Protein AF-A0A832YKY9-F1 (afdb_monomer_lite)

Secondary structure (DSSP, 8-state):
-PPPEEEEEEESS-HHHHHHHHHHHHHHTT--EEEEEEEEEEEEEETTEEEEEEEEEEEEEE-SSTTTT-EEEEEEEE-TTS-EEEEEEEEE-TT-SSHHHHHHHHHHHTSTT--

Structure (mmCIF, N/CA/C/O backbone):
data_AF-A0A832YKY9-F1
#
_entry.id   AF-A0A832YKY9-F1
#
loop_
_atom_site.group_PDB
_atom_site.id
_atom_site.type_symbol
_atom_site.label_atom_id
_atom_site.label_alt_id
_atom_site.label_comp_id
_atom_site.label_asym_id
_atom_site.label_entity_id
_atom_site.label_seq_id
_atom_site.pdbx_PDB_ins_code
_atom_site.Cartn_x
_atom_site.Cartn_y
_atom_site.Cartn_z
_atom_site.occupancy
_atom_site.B_iso_or_equiv
_atom_site.auth_seq_id
_atom_site.auth_comp_id
_atom_site.auth_asym_id
_atom_site.auth_atom_id
_atom_site.pdbx_PDB_model_num
ATOM 1 N N . MET A 1 1 ? -19.328 18.218 -3.372 1.00 47.78 1 MET A N 1
ATOM 2 C CA . MET A 1 1 ? -18.483 17.021 -3.170 1.00 47.78 1 MET A CA 1
ATOM 3 C C . MET A 1 1 ? -17.035 17.472 -3.183 1.00 47.78 1 MET A C 1
ATOM 5 O O . MET A 1 1 ? -16.595 17.987 -4.201 1.00 47.78 1 MET A O 1
ATOM 9 N N . ALA A 1 2 ? -16.337 17.397 -2.050 1.00 55.22 2 ALA A N 1
ATOM 10 C CA . ALA A 1 2 ? -14.928 17.778 -1.982 1.00 55.22 2 ALA A CA 1
ATOM 11 C C . ALA A 1 2 ? -14.070 16.687 -2.646 1.00 55.22 2 ALA A C 1
ATOM 13 O O . ALA A 1 2 ? -14.301 15.501 -2.411 1.00 55.22 2 ALA A O 1
ATOM 14 N N . VAL A 1 3 ? -13.114 17.081 -3.488 1.00 61.31 3 VAL A N 1
ATOM 15 C CA . VAL A 1 3 ? -12.243 16.157 -4.235 1.00 61.31 3 VAL A CA 1
ATOM 16 C C . VAL A 1 3 ? -11.347 15.409 -3.242 1.00 61.31 3 VAL A C 1
ATOM 18 O O . VAL A 1 3 ? -10.665 16.086 -2.473 1.00 61.31 3 VAL A O 1
ATOM 21 N N . PRO A 1 4 ? -11.354 14.064 -3.191 1.00 70.69 4 PRO A N 1
ATOM 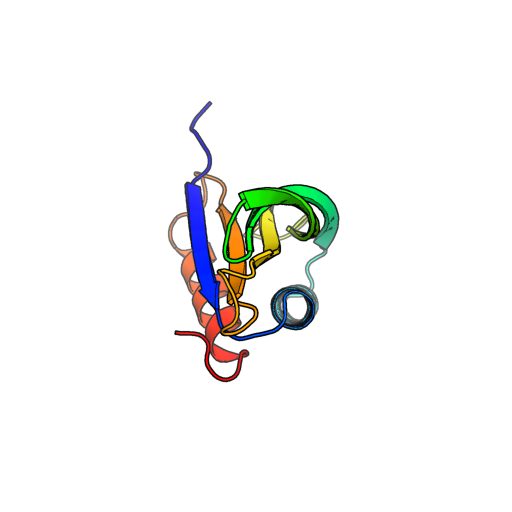22 C CA . PRO A 1 4 ? -10.513 13.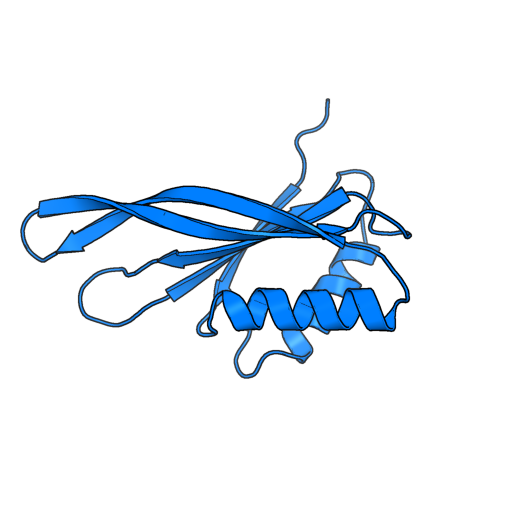310 -2.261 1.00 70.69 4 PRO A CA 1
ATOM 23 C C . PRO A 1 4 ? -9.034 13.635 -2.485 1.00 70.69 4 PRO A C 1
ATOM 25 O O . PRO A 1 4 ? -8.603 13.864 -3.620 1.00 70.69 4 PRO A O 1
ATOM 28 N N . ARG A 1 5 ? -8.248 13.669 -1.405 1.00 81.44 5 ARG A N 1
ATOM 29 C CA . ARG A 1 5 ? -6.820 13.980 -1.510 1.00 81.44 5 ARG A CA 1
ATOM 30 C C . ARG A 1 5 ? -6.111 12.788 -2.131 1.00 81.44 5 ARG A C 1
ATOM 32 O O . ARG A 1 5 ? -6.268 11.657 -1.677 1.00 81.44 5 ARG A O 1
ATOM 39 N N . HIS A 1 6 ? -5.322 13.066 -3.158 1.00 83.06 6 HIS A N 1
ATOM 40 C CA . HIS A 1 6 ? -4.532 12.064 -3.849 1.00 83.06 6 HIS A CA 1
ATOM 41 C C . HIS A 1 6 ? -3.053 12.297 -3.540 1.00 83.06 6 HIS A C 1
ATOM 43 O O . HIS A 1 6 ? -2.509 13.352 -3.866 1.00 83.06 6 HIS A O 1
ATOM 49 N N . LEU A 1 7 ? -2.411 11.317 -2.904 1.00 86.00 7 LEU A N 1
ATOM 50 C CA . LEU A 1 7 ? -0.966 11.308 -2.694 1.00 86.00 7 LEU A CA 1
ATOM 51 C C . LEU A 1 7 ? -0.325 10.252 -3.598 1.00 86.00 7 LEU A C 1
ATOM 53 O O . LEU A 1 7 ? -0.630 9.069 -3.485 1.00 86.00 7 LEU A O 1
ATOM 57 N N . LYS A 1 8 ? 0.589 10.683 -4.466 1.00 87.12 8 LYS A N 1
ATOM 58 C CA . LYS A 1 8 ? 1.380 9.805 -5.329 1.00 87.12 8 LYS A CA 1
ATOM 59 C C . LYS A 1 8 ? 2.803 9.709 -4.786 1.00 87.12 8 LYS A C 1
ATOM 61 O O . LYS A 1 8 ? 3.449 10.734 -4.580 1.00 87.12 8 LYS A O 1
ATOM 66 N N . VAL A 1 9 ? 3.281 8.487 -4.582 1.00 85.94 9 VAL A N 1
ATOM 67 C CA . VAL A 1 9 ? 4.620 8.188 -4.067 1.00 85.94 9 VAL A CA 1
ATOM 68 C C . VAL A 1 9 ? 5.331 7.249 -5.029 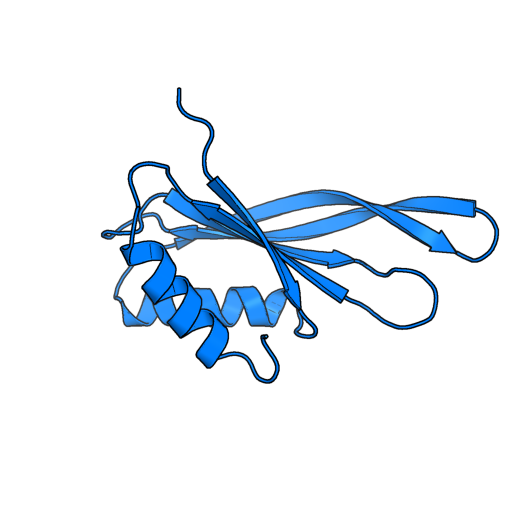1.00 85.94 9 VAL A C 1
ATOM 70 O O . VAL A 1 9 ? 4.771 6.253 -5.485 1.00 85.94 9 VAL A O 1
ATOM 73 N N . GLU A 1 10 ? 6.580 7.568 -5.334 1.00 84.38 10 GLU A N 1
ATOM 74 C CA . GLU A 1 10 ? 7.441 6.760 -6.188 1.00 84.38 10 GLU A CA 1
ATOM 75 C C . GLU A 1 10 ? 8.398 5.955 -5.310 1.00 84.38 10 GLU A C 1
ATOM 77 O O . GLU A 1 10 ? 9.052 6.492 -4.418 1.00 84.38 10 GLU A O 1
ATOM 82 N N . THR A 1 11 ? 8.435 4.642 -5.521 1.00 81.44 11 THR A N 1
ATOM 83 C CA . THR A 1 11 ? 9.150 3.700 -4.657 1.00 81.44 11 THR A CA 1
ATOM 84 C C . THR A 1 11 ? 9.892 2.650 -5.479 1.00 81.44 11 THR A C 1
ATOM 86 O O . THR A 1 11 ? 9.518 2.331 -6.609 1.00 81.44 11 THR A O 1
ATOM 89 N N . CYS A 1 12 ? 10.937 2.072 -4.887 1.00 79.38 12 CYS A N 1
ATOM 90 C CA . CYS A 1 12 ? 11.750 1.019 -5.507 1.00 79.38 12 CYS A CA 1
ATOM 91 C C . CYS A 1 12 ? 11.339 -0.404 -5.080 1.00 79.38 12 CYS A C 1
ATOM 93 O O . CYS A 1 12 ? 12.055 -1.364 -5.360 1.00 79.38 12 CYS A O 1
ATOM 95 N N . ILE A 1 13 ? 10.218 -0.554 -4.371 1.00 82.75 13 ILE A N 1
ATOM 96 C CA . ILE A 1 13 ? 9.680 -1.849 -3.923 1.00 82.75 13 ILE A CA 1
ATOM 97 C C . ILE A 1 13 ? 8.717 -2.425 -4.960 1.00 82.75 13 ILE A C 1
ATOM 99 O O . ILE A 1 13 ? 8.235 -1.702 -5.824 1.00 82.75 13 ILE A O 1
ATOM 103 N N . SER A 1 14 ? 8.385 -3.715 -4.892 1.00 84.56 14 SER A N 1
ATOM 104 C CA . SER A 1 14 ? 7.381 -4.271 -5.807 1.00 84.56 14 SER A CA 1
ATOM 105 C C . SER A 1 14 ? 5.959 -3.782 -5.453 1.00 84.56 14 SER A C 1
ATOM 107 O O . SER A 1 14 ? 5.655 -3.604 -4.267 1.00 84.56 14 SER A O 1
ATOM 109 N N . PRO A 1 15 ? 5.036 -3.625 -6.429 1.00 84.31 15 PRO A N 1
ATOM 110 C CA . PRO A 1 15 ? 3.642 -3.256 -6.143 1.00 84.31 15 PRO A CA 1
ATOM 111 C C . PRO A 1 15 ? 2.947 -4.250 -5.201 1.00 84.31 15 PRO A C 1
ATOM 113 O O . PRO A 1 15 ? 2.102 -3.885 -4.386 1.00 84.31 15 PRO A O 1
ATOM 116 N N . THR A 1 16 ? 3.326 -5.526 -5.286 1.00 86.12 16 THR A N 1
ATOM 117 C CA . THR A 1 16 ? 2.807 -6.583 -4.415 1.00 86.12 16 THR A CA 1
ATOM 118 C C . THR A 1 16 ? 3.264 -6.399 -2.972 1.00 86.12 16 THR A C 1
ATOM 120 O O . THR A 1 16 ? 2.464 -6.607 -2.060 1.00 86.12 16 THR A O 1
ATOM 123 N N . ASP A 1 17 ? 4.519 -6.001 -2.752 1.00 87.31 17 ASP A N 1
ATOM 124 C CA . ASP A 1 17 ? 5.054 -5.777 -1.407 1.00 87.31 17 ASP A CA 1
ATOM 125 C C . ASP A 1 17 ? 4.459 -4.521 -0.771 1.00 87.31 17 ASP A C 1
ATOM 127 O O . ASP A 1 17 ? 4.073 -4.571 0.397 1.00 87.31 17 ASP A O 1
ATOM 131 N N . ALA A 1 18 ? 4.257 -3.457 -1.557 1.00 87.31 18 ALA A N 1
ATOM 132 C CA . ALA A 1 18 ? 3.521 -2.266 -1.129 1.00 87.31 18 ALA A CA 1
ATOM 133 C C . ALA A 1 18 ? 2.133 -2.636 -0.573 1.00 87.31 18 ALA A C 1
ATOM 135 O O . ALA A 1 18 ? 1.794 -2.303 0.566 1.00 87.31 18 ALA A O 1
ATOM 136 N N . ILE A 1 19 ? 1.355 -3.403 -1.345 1.00 89.31 19 ILE A N 1
ATOM 137 C CA . ILE A 1 19 ? 0.011 -3.862 -0.959 1.00 89.31 19 ILE A CA 1
ATOM 138 C C . ILE A 1 19 ? 0.058 -4.853 0.208 1.00 89.31 19 ILE A C 1
ATOM 140 O O . ILE A 1 19 ? -0.822 -4.846 1.073 1.00 89.31 19 ILE A O 1
ATOM 144 N N . ARG A 1 20 ? 1.076 -5.718 0.261 1.00 90.31 20 ARG A N 1
ATOM 145 C CA . ARG A 1 20 ? 1.266 -6.670 1.361 1.00 90.31 20 ARG A CA 1
ATOM 146 C C . ARG A 1 20 ? 1.517 -5.951 2.684 1.00 90.31 20 ARG A C 1
ATOM 148 O O . ARG A 1 20 ? 0.882 -6.340 3.663 1.00 90.31 20 ARG A O 1
ATOM 155 N N . ALA A 1 21 ? 2.364 -4.925 2.701 1.00 90.69 21 ALA A N 1
ATOM 156 C CA . ALA A 1 21 ? 2.651 -4.145 3.902 1.00 90.69 21 ALA A CA 1
ATOM 157 C C . ALA A 1 21 ? 1.387 -3.462 4.446 1.00 90.69 21 ALA A C 1
ATOM 159 O O . ALA A 1 21 ? 1.092 -3.570 5.636 1.00 90.69 21 ALA A O 1
ATOM 160 N N . LEU A 1 22 ? 0.583 -2.845 3.570 1.00 89.62 22 LEU A N 1
ATOM 161 C CA . LEU A 1 22 ? -0.674 -2.223 3.994 1.00 89.62 22 LEU A CA 1
ATOM 162 C C . LEU A 1 22 ? -1.683 -3.261 4.502 1.00 89.62 22 LEU A C 1
ATOM 164 O O . LEU A 1 22 ? -2.311 -3.056 5.536 1.00 89.62 22 LEU A O 1
ATOM 168 N N . ARG A 1 23 ? -1.804 -4.414 3.834 1.00 89.69 23 ARG A N 1
ATOM 169 C CA . ARG A 1 23 ? -2.690 -5.490 4.301 1.00 89.69 23 ARG A CA 1
ATOM 170 C C . ARG A 1 23 ? -2.303 -5.990 5.695 1.00 89.69 23 ARG A C 1
ATOM 172 O O . ARG A 1 23 ? -3.190 -6.284 6.485 1.00 89.69 23 ARG A O 1
ATOM 179 N N . GLN A 1 24 ? -1.011 -6.104 5.996 1.00 91.44 24 GLN A N 1
ATOM 180 C CA . GLN A 1 24 ? -0.556 -6.511 7.330 1.00 91.44 24 GLN A CA 1
ATOM 181 C C . GLN A 1 24 ? -0.982 -5.500 8.398 1.00 91.44 24 GLN A C 1
ATOM 183 O O . GLN A 1 24 ? -1.515 -5.916 9.418 1.00 91.44 24 GLN A O 1
ATOM 188 N N . LEU A 1 25 ? -0.841 -4.197 8.133 1.00 90.50 25 LEU A N 1
ATOM 189 C CA . LEU A 1 25 ? -1.302 -3.146 9.049 1.00 90.50 25 LEU A CA 1
ATOM 190 C C . LEU A 1 25 ? -2.812 -3.206 9.296 1.00 90.50 25 LEU A C 1
ATOM 192 O O . LEU A 1 25 ? -3.250 -3.122 10.437 1.00 90.50 25 LEU A O 1
ATOM 196 N N . VAL A 1 26 ? -3.601 -3.406 8.238 1.00 90.12 26 VAL A N 1
ATOM 197 C CA . VAL A 1 26 ? -5.061 -3.562 8.340 1.00 90.12 26 VAL A CA 1
ATOM 198 C C . VAL A 1 26 ? -5.427 -4.773 9.205 1.00 90.12 26 VAL A C 1
ATOM 200 O O . VAL A 1 26 ? -6.286 -4.665 10.074 1.00 90.12 26 VAL A O 1
ATOM 203 N N . VAL A 1 27 ? -4.761 -5.913 8.998 1.00 89.94 27 VAL A N 1
ATOM 204 C CA . VAL A 1 27 ? -5.009 -7.139 9.774 1.00 89.94 27 VAL A CA 1
ATOM 205 C C . VAL A 1 27 ? -4.596 -6.970 11.237 1.00 89.94 27 VAL A C 1
ATOM 207 O O . VAL A 1 27 ? -5.338 -7.374 12.125 1.00 89.94 27 VAL A O 1
ATOM 210 N N . GLU A 1 28 ? -3.449 -6.348 11.506 1.00 90.50 28 GLU A N 1
ATOM 211 C CA . GLU A 1 28 ? -2.981 -6.081 12.873 1.00 90.50 28 GLU A CA 1
ATOM 212 C C . GLU A 1 28 ? -3.876 -5.094 13.626 1.00 90.50 28 GLU A C 1
ATOM 214 O O . GLU A 1 28 ? -4.082 -5.243 14.828 1.00 90.50 28 GLU A O 1
ATOM 219 N N . ALA A 1 29 ? -4.458 -4.127 12.916 1.00 87.44 29 ALA A N 1
ATOM 220 C CA . ALA A 1 29 ? -5.453 -3.209 13.459 1.00 87.44 29 ALA A CA 1
ATOM 221 C C . ALA A 1 29 ? -6.863 -3.830 13.575 1.00 87.44 29 ALA A C 1
ATOM 223 O O . ALA A 1 29 ? -7.802 -3.148 13.985 1.00 87.44 29 ALA A O 1
ATOM 224 N N . ASN A 1 30 ? -7.019 -5.117 13.237 1.00 89.94 30 ASN A N 1
ATOM 225 C CA . ASN A 1 30 ? -8.284 -5.853 13.227 1.00 89.94 30 ASN A CA 1
ATOM 226 C C . ASN A 1 30 ? -9.364 -5.203 12.335 1.00 89.94 30 ASN A C 1
ATOM 228 O O . ASN A 1 30 ? -10.553 -5.193 12.663 1.00 89.94 30 ASN A O 1
ATOM 232 N N . TRP A 1 31 ? -8.941 -4.631 11.207 1.00 91.50 31 TRP A N 1
ATOM 233 C CA . TRP A 1 31 ? -9.809 -4.022 10.198 1.00 91.50 31 TRP A CA 1
ATOM 234 C C . TRP A 1 31 ? -10.010 -4.951 8.998 1.00 91.50 31 TRP A C 1
ATOM 236 O O . TRP A 1 31 ? -9.251 -5.895 8.772 1.00 91.50 31 TRP A O 1
ATOM 246 N N . SER A 1 32 ? -11.034 -4.667 8.191 1.00 86.88 32 SER A N 1
ATOM 247 C CA . SER A 1 32 ? -11.253 -5.341 6.910 1.00 86.88 32 SER A CA 1
ATOM 248 C C . SER A 1 32 ? -10.879 -4.430 5.744 1.00 86.88 32 SER A C 1
ATOM 250 O O . SER A 1 32 ? -11.045 -3.209 5.799 1.00 86.88 32 SER A O 1
ATOM 252 N N . ALA A 1 33 ? -10.370 -5.034 4.671 1.00 86.50 33 ALA A N 1
ATOM 253 C CA . ALA A 1 33 ? -10.074 -4.339 3.429 1.00 86.50 33 ALA A CA 1
ATOM 254 C C . ALA A 1 33 ? -10.565 -5.136 2.222 1.00 86.50 33 ALA A C 1
ATOM 256 O O . ALA A 1 33 ? -10.441 -6.362 2.162 1.00 86.50 33 ALA A O 1
ATOM 257 N N . ARG A 1 34 ? -11.047 -4.408 1.220 1.00 86.38 34 ARG A N 1
ATOM 258 C CA . ARG A 1 34 ? -11.486 -4.931 -0.068 1.00 86.38 34 ARG A CA 1
ATOM 259 C C . ARG A 1 34 ? -10.419 -4.737 -1.115 1.00 86.38 34 ARG A C 1
ATOM 261 O O . ARG A 1 34 ? -9.847 -3.661 -1.259 1.00 86.38 34 ARG A O 1
ATOM 268 N N . ARG A 1 35 ? -10.188 -5.781 -1.902 1.00 83.62 35 ARG A N 1
ATOM 269 C CA . ARG A 1 35 ? -9.283 -5.716 -3.044 1.00 83.62 35 ARG A CA 1
ATOM 270 C C . ARG A 1 35 ? -9.934 -4.953 -4.193 1.00 83.62 35 ARG A C 1
ATOM 272 O O . ARG A 1 35 ? -11.066 -5.245 -4.573 1.00 83.62 35 ARG A O 1
ATOM 279 N N . ILE A 1 36 ? -9.175 -4.044 -4.783 1.00 81.06 36 ILE A N 1
ATOM 280 C CA . ILE A 1 36 ? -9.491 -3.404 -6.057 1.00 81.06 36 ILE A CA 1
ATOM 281 C C . ILE A 1 36 ? -8.414 -3.794 -7.070 1.00 81.06 36 ILE A C 1
ATOM 283 O O . ILE A 1 36 ? -7.235 -3.941 -6.744 1.00 81.06 36 ILE A O 1
ATOM 287 N N . SER A 1 37 ? -8.821 -4.069 -8.302 1.00 68.00 37 SER A N 1
ATOM 288 C CA . SER A 1 37 ? -7.891 -4.310 -9.401 1.00 68.00 37 SER A CA 1
ATOM 289 C C . SER A 1 37 ? -8.384 -3.519 -10.591 1.00 68.00 37 SER A C 1
ATOM 291 O O . SER A 1 37 ? -9.561 -3.601 -10.938 1.00 68.00 37 SER A O 1
ATOM 293 N N . GLY A 1 38 ? -7.479 -2.761 -11.192 1.00 66.50 38 GLY A N 1
ATOM 294 C CA . GLY A 1 38 ? -7.749 -1.968 -12.374 1.00 66.50 38 GLY A CA 1
ATOM 295 C C . GLY A 1 38 ? -6.699 -2.204 -13.450 1.00 66.50 38 GLY A C 1
ATOM 296 O O . GLY A 1 38 ? -5.772 -3.015 -13.322 1.00 66.50 38 GLY A O 1
ATOM 297 N N . SER A 1 39 ? -6.867 -1.477 -14.542 1.00 54.75 39 SER A N 1
ATOM 298 C CA . SER A 1 39 ? -5.897 -1.390 -15.619 1.00 54.75 39 SER A CA 1
ATOM 299 C C . SER A 1 39 ? -5.698 0.082 -15.934 1.00 54.75 39 SER A C 1
ATOM 301 O O . SER A 1 39 ? -6.675 0.805 -16.131 1.00 54.75 39 SER A O 1
ATOM 303 N N . ARG A 1 40 ? -4.444 0.536 -15.933 1.00 64.00 40 ARG A N 1
ATOM 304 C CA . ARG A 1 40 ? -4.090 1.921 -16.239 1.00 64.00 40 ARG A CA 1
ATOM 305 C C . ARG A 1 40 ? -3.213 1.957 -17.475 1.00 64.00 40 ARG A C 1
ATOM 307 O O . ARG A 1 40 ? -2.276 1.172 -17.588 1.00 64.00 40 ARG A O 1
ATOM 314 N N . LEU A 1 41 ? -3.509 2.868 -18.396 1.00 55.84 41 LEU A N 1
ATOM 315 C CA . LEU A 1 41 ? -2.626 3.140 -19.525 1.00 55.84 41 LEU A CA 1
ATOM 316 C C . LEU A 1 41 ? -1.378 3.855 -19.018 1.00 55.84 41 LEU A C 1
ATOM 318 O O . LEU A 1 41 ? -1.471 4.852 -18.301 1.00 55.84 41 LEU A O 1
ATOM 322 N N . ILE A 1 42 ? -0.220 3.307 -19.365 1.00 57.22 42 ILE A N 1
ATOM 323 C CA . ILE A 1 42 ? 1.078 3.832 -18.977 1.00 57.22 42 ILE A CA 1
ATOM 324 C C . ILE A 1 42 ? 1.950 3.940 -20.220 1.00 57.22 42 ILE A C 1
ATOM 326 O O . ILE A 1 42 ? 2.124 2.961 -20.947 1.00 57.22 42 ILE A O 1
ATOM 330 N N . ASP A 1 43 ? 2.549 5.107 -20.425 1.00 51.78 43 ASP A N 1
ATOM 331 C CA . ASP A 1 43 ? 3.524 5.305 -21.490 1.00 51.78 43 ASP A CA 1
ATOM 332 C C . ASP A 1 43 ? 4.851 4.623 -21.151 1.00 51.78 43 ASP A C 1
ATOM 334 O O . ASP A 1 43 ? 5.459 4.874 -20.107 1.00 51.78 43 ASP A O 1
ATOM 338 N N . ARG A 1 44 ? 5.313 3.752 -22.051 1.00 49.16 44 ARG A N 1
ATOM 339 C CA . ARG A 1 44 ? 6.677 3.217 -22.049 1.00 49.16 44 ARG A CA 1
ATOM 340 C C . ARG A 1 44 ? 7.454 3.845 -23.192 1.00 49.16 44 ARG A C 1
ATOM 342 O O . ARG A 1 44 ? 7.048 3.757 -24.349 1.00 49.16 44 ARG A O 1
ATOM 349 N N . TRP A 1 45 ? 8.590 4.453 -22.876 1.00 40.97 45 TRP A N 1
ATOM 350 C CA . TRP A 1 45 ? 9.520 4.945 -23.887 1.00 40.97 45 TRP A CA 1
ATOM 351 C C . TRP A 1 45 ? 10.512 3.827 -24.208 1.00 40.97 45 TRP A C 1
ATOM 353 O O . TRP A 1 45 ? 11.456 3.586 -23.459 1.00 40.97 45 TRP A O 1
ATOM 363 N N . ALA A 1 46 ? 10.279 3.108 -25.304 1.00 41.09 46 ALA A N 1
ATOM 364 C CA . ALA A 1 46 ? 11.342 2.380 -25.988 1.00 41.09 46 ALA A CA 1
ATOM 365 C C . ALA A 1 46 ? 11.973 3.351 -26.995 1.00 41.09 46 ALA A C 1
ATOM 367 O O . ALA A 1 46 ? 11.258 4.173 -27.556 1.00 41.09 46 ALA A O 1
ATOM 368 N N . VAL A 1 47 ? 13.289 3.268 -27.206 1.00 45.00 47 VAL A N 1
ATOM 369 C CA . VAL A 1 47 ? 14.185 4.298 -27.785 1.00 45.00 47 VAL A CA 1
ATOM 370 C C . VAL A 1 47 ? 13.736 5.011 -29.084 1.00 45.00 47 VAL A C 1
ATOM 372 O O . VAL A 1 47 ? 14.387 5.975 -29.455 1.00 45.00 47 VAL A O 1
ATOM 375 N N . ILE A 1 48 ? 12.635 4.666 -29.766 1.00 44.12 48 ILE A N 1
ATOM 376 C CA . ILE A 1 48 ? 12.151 5.414 -30.950 1.00 44.12 48 ILE A CA 1
ATOM 377 C C . ILE A 1 48 ? 10.612 5.657 -30.987 1.00 44.12 48 ILE A C 1
ATOM 379 O O . ILE A 1 48 ? 10.169 6.497 -31.763 1.00 44.12 48 ILE A O 1
ATOM 383 N N . VAL A 1 49 ? 9.764 5.031 -30.146 1.00 44.22 49 VAL A N 1
ATOM 384 C CA . VAL A 1 49 ? 8.287 5.241 -30.179 1.00 44.22 49 VAL A CA 1
ATOM 385 C C . VAL A 1 49 ? 7.655 5.075 -28.780 1.00 44.22 49 VAL A C 1
ATOM 387 O O . VAL A 1 49 ? 7.957 4.079 -28.115 1.00 44.22 49 VAL A O 1
ATOM 390 N N . PRO A 1 50 ? 6.760 5.978 -28.313 1.00 43.22 50 PRO A N 1
ATOM 391 C CA . PRO A 1 50 ? 5.980 5.745 -27.099 1.00 43.22 50 PRO A CA 1
ATOM 392 C C . PRO A 1 50 ? 4.961 4.625 -27.344 1.00 43.22 50 PRO A C 1
ATOM 394 O O . PRO A 1 50 ? 4.092 4.733 -28.207 1.00 43.22 50 PRO A O 1
ATOM 397 N N . ILE A 1 51 ? 5.065 3.536 -26.584 1.00 54.03 51 ILE A N 1
ATOM 398 C CA . ILE A 1 51 ? 4.070 2.461 -26.582 1.00 54.03 51 ILE A CA 1
ATOM 399 C C . ILE A 1 51 ? 3.279 2.605 -25.284 1.00 54.03 51 ILE A C 1
ATOM 401 O O . ILE A 1 51 ? 3.773 2.262 -24.208 1.00 54.03 51 ILE A O 1
ATOM 405 N N . ALA A 1 52 ? 2.052 3.117 -25.376 1.00 54.00 52 ALA A N 1
ATOM 406 C CA . ALA A 1 52 ? 1.111 3.077 -24.265 1.00 54.00 52 ALA A CA 1
ATOM 407 C C . ALA A 1 52 ? 0.727 1.611 -24.011 1.00 54.00 52 ALA A C 1
ATOM 409 O O . ALA A 1 52 ? 0.104 0.963 -24.854 1.00 54.00 52 ALA A O 1
ATOM 410 N N . GLN A 1 53 ? 1.129 1.060 -22.867 1.00 55.84 53 GLN A N 1
ATOM 411 C CA . GLN A 1 53 ? 0.756 -0.290 -22.453 1.00 55.84 53 GLN A CA 1
ATOM 412 C C . GLN A 1 53 ? -0.140 -0.227 -21.221 1.00 55.84 53 GLN A C 1
ATOM 414 O O . GLN A 1 53 ? 0.093 0.538 -20.287 1.00 55.84 53 GLN A O 1
ATOM 419 N N . ALA A 1 54 ? -1.169 -1.068 -21.215 1.00 58.72 54 ALA A N 1
ATOM 420 C CA . ALA A 1 54 ? -2.018 -1.277 -20.058 1.00 58.72 54 ALA A CA 1
ATOM 421 C C . ALA A 1 54 ? -1.207 -1.950 -18.936 1.00 58.72 54 ALA A C 1
ATOM 423 O O . ALA A 1 54 ? -0.875 -3.134 -19.015 1.00 58.72 54 ALA A O 1
ATOM 424 N N . ALA A 1 55 ? -0.881 -1.207 -17.882 1.00 64.44 55 ALA A N 1
ATOM 425 C CA . ALA A 1 55 ? -0.307 -1.762 -16.668 1.00 64.44 55 ALA A CA 1
ATOM 426 C C . ALA A 1 55 ? -1.425 -2.199 -15.722 1.00 64.44 55 ALA A C 1
ATOM 428 O O . ALA A 1 55 ? -2.385 -1.470 -15.460 1.00 64.44 55 ALA A O 1
ATOM 429 N N . ARG A 1 56 ? -1.297 -3.415 -15.192 1.00 69.69 56 ARG A N 1
ATOM 430 C CA . ARG A 1 56 ? -2.214 -3.928 -14.177 1.00 69.69 56 ARG A CA 1
ATOM 431 C C . ARG A 1 56 ? -1.988 -3.170 -12.870 1.00 69.69 56 ARG A C 1
ATOM 433 O O . ARG A 1 56 ? -0.874 -3.186 -12.348 1.00 69.69 56 ARG A O 1
ATOM 440 N N . THR A 1 57 ? -3.041 -2.561 -12.335 1.00 77.38 57 THR A N 1
ATOM 441 C CA . THR A 1 57 ? -3.016 -1.958 -11.001 1.00 77.38 57 THR A CA 1
ATOM 442 C C . THR A 1 57 ? -3.535 -2.966 -9.978 1.00 77.38 57 THR A C 1
ATOM 444 O O . THR A 1 57 ? -4.462 -3.752 -10.235 1.00 77.38 57 THR A O 1
ATOM 447 N N . ILE A 1 58 ? -2.895 -2.985 -8.813 1.00 83.56 58 ILE A N 1
ATOM 448 C CA .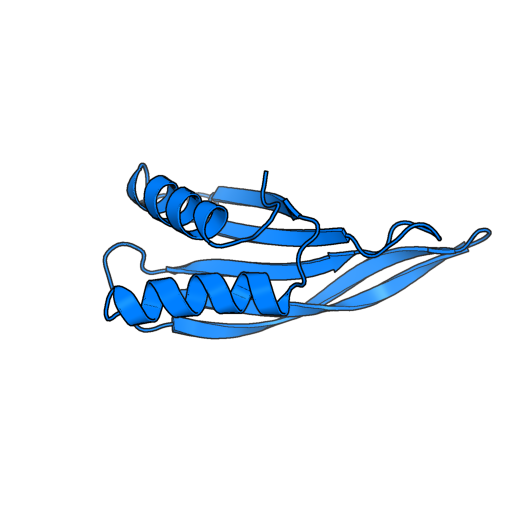 ILE A 1 58 ? -3.322 -3.782 -7.664 1.00 83.56 58 ILE A CA 1
ATOM 449 C C . ILE A 1 58 ? -3.572 -2.802 -6.533 1.00 83.56 58 ILE A C 1
ATOM 451 O O . ILE A 1 58 ? -2.682 -2.029 -6.201 1.00 83.56 58 ILE A O 1
ATOM 455 N N . GLY A 1 59 ? -4.750 -2.850 -5.927 1.00 86.50 59 GLY A N 1
ATOM 456 C CA . GLY A 1 59 ? -5.086 -1.971 -4.824 1.00 86.50 59 GLY A CA 1
ATOM 457 C C . GLY A 1 59 ? -5.902 -2.645 -3.734 1.00 86.50 59 GLY A C 1
ATOM 458 O O . GLY A 1 59 ? -6.427 -3.754 -3.900 1.00 86.50 59 GLY A O 1
ATOM 459 N N . ILE A 1 60 ? -6.002 -1.956 -2.604 1.00 87.56 60 ILE A N 1
ATOM 460 C CA . ILE A 1 60 ? -6.887 -2.303 -1.495 1.00 87.56 60 ILE A CA 1
ATOM 461 C C . ILE A 1 60 ? -7.556 -1.040 -0.947 1.00 87.56 60 ILE A C 1
ATOM 463 O O . ILE A 1 60 ? -6.961 0.034 -0.962 1.00 87.56 60 ILE A O 1
ATOM 467 N N . VAL A 1 61 ? -8.789 -1.175 -0.467 1.00 89.19 61 VAL A N 1
ATOM 468 C CA . VAL A 1 61 ? -9.558 -0.115 0.197 1.00 89.19 61 VAL A CA 1
ATOM 469 C C . VAL A 1 61 ? -9.970 -0.607 1.571 1.00 89.19 61 VAL A C 1
ATOM 471 O O . VAL A 1 61 ? -10.479 -1.721 1.686 1.00 89.19 61 VAL A O 1
ATOM 474 N N . ILE A 1 62 ? -9.751 0.203 2.600 1.00 88.19 62 ILE A N 1
ATOM 475 C CA . ILE A 1 62 ? -10.162 -0.105 3.971 1.00 88.19 62 ILE A CA 1
ATOM 476 C C . ILE A 1 62 ? -11.683 0.057 4.074 1.00 88.19 62 ILE A C 1
ATOM 478 O O . ILE A 1 62 ? -12.226 1.098 3.718 1.00 88.19 62 ILE A O 1
ATOM 482 N N . GLU A 1 63 ? -12.383 -0.970 4.550 1.00 86.88 63 GLU A N 1
ATOM 483 C CA . GLU A 1 63 ? -13.853 -0.962 4.628 1.00 86.88 63 GLU A CA 1
ATOM 484 C C . GLU A 1 63 ? -14.380 -0.578 6.011 1.00 86.88 63 GLU A C 1
ATOM 486 O O . GLU A 1 63 ? -15.497 -0.076 6.126 1.00 86.88 63 GLU A O 1
ATOM 491 N N . ASN A 1 64 ? -13.585 -0.822 7.054 1.00 85.44 64 ASN A N 1
ATOM 492 C CA . ASN A 1 64 ? -13.986 -0.670 8.447 1.00 85.44 64 ASN A CA 1
ATOM 493 C C . ASN A 1 64 ? -12.859 -0.049 9.280 1.00 85.44 64 ASN A C 1
ATOM 495 O O . ASN A 1 64 ? -11.683 -0.251 8.986 1.00 85.44 64 ASN A O 1
ATOM 499 N N . GLY A 1 65 ? -13.235 0.663 10.346 1.00 84.75 65 GLY A N 1
ATOM 500 C CA . GLY A 1 65 ? -12.311 1.360 11.242 1.00 84.75 65 GLY A CA 1
ATOM 501 C C . GLY A 1 65 ? -12.278 2.878 11.012 1.00 84.75 65 GLY A C 1
ATOM 502 O O . GLY A 1 65 ? -13.026 3.393 10.182 1.00 84.75 65 GLY A O 1
ATOM 503 N N . PRO A 1 66 ? -11.421 3.608 11.748 1.00 83.62 66 PRO A N 1
ATOM 504 C CA . PRO A 1 66 ? -11.305 5.064 11.640 1.00 83.62 66 PRO A CA 1
ATOM 505 C C . PRO A 1 66 ? -10.811 5.516 10.261 1.00 83.62 66 PRO A C 1
ATOM 507 O O . PRO A 1 66 ? -11.138 6.606 9.827 1.00 83.62 66 PRO A O 1
ATOM 510 N N . LEU A 1 67 ? -10.074 4.666 9.539 1.00 85.88 67 LEU A N 1
ATOM 511 C CA . LEU A 1 67 ? -9.518 4.956 8.211 1.00 85.88 67 LEU A CA 1
ATOM 512 C C . LEU A 1 67 ? -10.368 4.377 7.075 1.00 85.88 67 LEU A C 1
ATOM 514 O O . LEU A 1 67 ? -9.842 4.002 6.025 1.00 85.88 67 LEU A O 1
ATOM 518 N N . LYS A 1 68 ? -11.678 4.257 7.300 1.00 84.44 68 LYS A N 1
ATOM 519 C CA . LYS A 1 68 ? -12.622 3.773 6.295 1.00 84.44 68 LYS A CA 1
ATOM 520 C C . LYS A 1 68 ? -12.514 4.599 5.007 1.00 84.44 68 LYS A C 1
ATOM 522 O O . LYS A 1 68 ? -12.288 5.804 5.044 1.00 84.44 68 LYS A O 1
ATOM 527 N N . ASP A 1 69 ? -12.656 3.918 3.874 1.00 83.75 69 ASP A N 1
ATOM 528 C CA . ASP A 1 69 ? -12.598 4.470 2.518 1.00 83.75 69 ASP A CA 1
ATOM 529 C C . ASP A 1 69 ? -11.221 5.012 2.088 1.00 83.75 69 ASP A C 1
ATOM 531 O O . ASP A 1 69 ? -11.072 5.489 0.961 1.00 83.75 69 ASP A O 1
ATOM 535 N N . VAL A 1 70 ? -10.177 4.856 2.914 1.00 86.25 70 VAL A N 1
ATOM 536 C CA . VAL A 1 70 ? -8.791 5.040 2.462 1.00 86.25 70 VAL A CA 1
ATOM 537 C C . VAL A 1 70 ? -8.432 3.919 1.490 1.00 86.25 70 VAL A C 1
ATOM 539 O O . VAL A 1 70 ? -8.485 2.731 1.825 1.00 86.25 70 VAL A O 1
ATOM 542 N N . GLY A 1 71 ? -8.056 4.307 0.275 1.00 87.56 71 GLY A N 1
ATOM 543 C CA . GLY A 1 71 ? -7.612 3.409 -0.783 1.00 87.56 71 GLY A CA 1
ATOM 544 C C . GLY A 1 71 ? -6.122 3.545 -1.053 1.00 87.56 71 GLY A C 1
ATOM 545 O O . GLY A 1 71 ? -5.566 4.638 -0.977 1.00 87.56 71 GLY A O 1
ATOM 546 N N . MET A 1 72 ? -5.482 2.440 -1.417 1.00 89.06 72 MET A N 1
ATOM 547 C CA . MET A 1 72 ? -4.135 2.442 -1.973 1.00 89.06 72 MET A CA 1
ATOM 548 C C . MET A 1 72 ? -4.101 1.576 -3.222 1.00 89.06 72 MET A C 1
ATOM 550 O O . MET A 1 72 ? -4.525 0.420 -3.187 1.00 89.06 72 MET A O 1
ATOM 554 N N . GLU A 1 73 ? -3.549 2.111 -4.300 1.00 88.44 73 GLU A N 1
ATOM 555 C CA . GLU A 1 73 ? -3.252 1.389 -5.531 1.00 88.44 73 GLU A CA 1
ATOM 556 C C . GLU A 1 73 ? -1.754 1.425 -5.804 1.00 88.44 73 GLU A C 1
ATOM 558 O O . GLU A 1 73 ? -1.088 2.427 -5.575 1.00 88.44 73 GLU A O 1
ATOM 563 N N . ALA A 1 74 ? -1.205 0.329 -6.310 1.00 85.81 74 ALA A N 1
ATOM 564 C CA . ALA A 1 74 ? 0.187 0.243 -6.705 1.00 85.81 74 ALA A CA 1
ATOM 565 C C . ALA A 1 74 ? 0.304 -0.340 -8.113 1.00 85.81 74 ALA A C 1
ATOM 567 O O . ALA A 1 74 ? -0.408 -1.283 -8.487 1.00 85.81 74 ALA A O 1
ATOM 568 N N . TYR A 1 75 ? 1.228 0.211 -8.894 1.00 84.69 75 TYR A N 1
ATOM 569 C CA . TYR A 1 75 ? 1.522 -0.249 -10.244 1.00 84.69 75 TYR A CA 1
ATOM 570 C C . TYR A 1 75 ? 2.981 -0.015 -10.613 1.00 84.69 75 TYR A C 1
ATOM 572 O O . TYR A 1 75 ? 3.648 0.874 -10.093 1.00 84.69 75 TYR A O 1
ATOM 580 N N . SER A 1 76 ? 3.486 -0.839 -11.528 1.00 80.62 76 SER A N 1
ATOM 581 C CA . SER A 1 76 ? 4.846 -0.693 -12.034 1.00 80.62 76 SER A CA 1
ATOM 582 C C . SER A 1 76 ? 4.861 0.221 -13.257 1.00 80.62 76 SER A C 1
ATOM 584 O O . SER A 1 76 ? 4.148 -0.018 -14.234 1.00 80.62 76 SER A O 1
ATOM 586 N N . HIS A 1 77 ? 5.695 1.252 -13.199 1.00 73.12 77 HIS A N 1
ATOM 587 C CA . HIS A 1 77 ? 6.010 2.162 -14.285 1.00 73.12 77 HIS A CA 1
ATOM 588 C C . HIS A 1 77 ? 7.477 1.968 -14.690 1.00 73.12 77 HIS A C 1
ATOM 590 O O . HIS A 1 77 ? 8.388 2.106 -13.881 1.00 73.12 77 HIS A O 1
ATOM 596 N N . VAL A 1 78 ? 7.722 1.616 -15.952 1.00 63.81 78 VAL A N 1
ATOM 597 C CA . VAL A 1 78 ? 9.084 1.463 -16.487 1.00 63.81 78 VAL A CA 1
ATOM 598 C C . VAL A 1 78 ? 9.371 2.666 -17.377 1.00 63.81 78 VAL A C 1
ATOM 600 O O . VAL A 1 78 ? 8.811 2.755 -18.470 1.00 63.81 78 VAL A O 1
ATOM 603 N N . GLN A 1 79 ? 10.228 3.580 -16.917 1.00 57.22 79 GLN A N 1
ATOM 604 C CA . GLN A 1 79 ? 10.754 4.671 -17.741 1.00 57.22 79 GLN A CA 1
ATOM 605 C C . GLN A 1 79 ? 12.048 4.208 -18.423 1.00 57.22 79 GLN A C 1
ATOM 607 O O . GLN A 1 79 ? 13.127 4.239 -17.838 1.00 57.22 79 GLN A O 1
ATOM 612 N N . GLY A 1 80 ? 11.944 3.745 -19.670 1.00 55.94 80 GLY A N 1
ATOM 613 C CA . GLY A 1 80 ? 13.111 3.378 -20.478 1.00 55.94 80 GLY A CA 1
ATOM 614 C C . GLY A 1 80 ? 13.821 2.086 -20.050 1.00 55.94 80 GLY A C 1
ATOM 615 O O . GLY A 1 80 ? 13.210 1.161 -19.522 1.00 55.94 80 GLY A O 1
ATOM 616 N N . ALA A 1 81 ? 15.125 2.004 -20.329 1.00 45.97 81 ALA A N 1
ATOM 617 C CA . ALA A 1 81 ? 15.933 0.785 -20.190 1.00 45.97 81 ALA A CA 1
ATOM 618 C C . ALA A 1 81 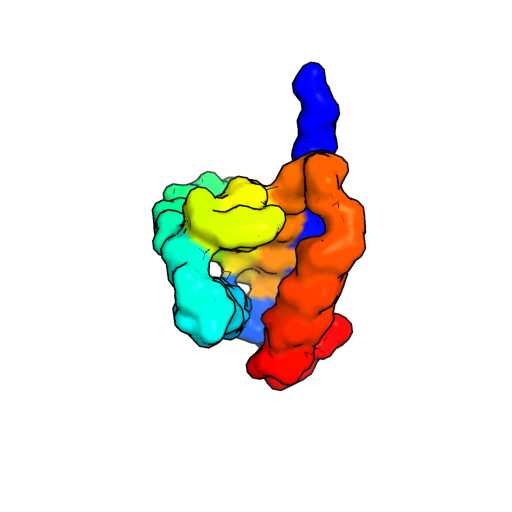? 16.498 0.532 -18.771 1.00 45.97 81 ALA A C 1
ATOM 620 O O . ALA A 1 81 ? 17.183 -0.467 -18.566 1.00 45.97 81 ALA A O 1
ATOM 621 N N . ALA A 1 82 ? 16.244 1.417 -17.798 1.00 51.44 82 ALA A N 1
ATOM 622 C CA . ALA A 1 82 ? 17.027 1.500 -16.555 1.00 51.44 82 ALA A CA 1
ATOM 623 C C . ALA A 1 82 ? 16.368 0.908 -15.288 1.00 51.44 82 ALA A C 1
ATOM 625 O O . ALA A 1 82 ? 16.985 0.926 -14.226 1.00 51.44 82 ALA A O 1
ATOM 626 N N . GLY A 1 83 ? 15.155 0.351 -15.367 1.00 57.25 83 GLY A N 1
ATOM 627 C CA . GLY A 1 83 ? 14.527 -0.34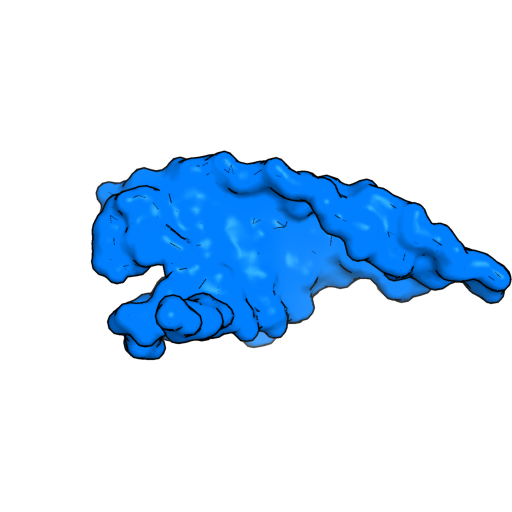9 -14.238 1.00 57.25 83 GLY A CA 1
ATOM 628 C C . GLY A 1 83 ? 13.026 -0.100 -14.094 1.00 57.25 83 GLY A C 1
ATOM 629 O O . GLY A 1 83 ? 12.448 0.767 -14.747 1.00 57.25 83 GLY A O 1
ATOM 630 N N . SER A 1 84 ? 12.376 -0.896 -13.242 1.00 65.38 84 SER A N 1
ATOM 631 C CA . SER A 1 84 ? 10.965 -0.727 -12.888 1.00 65.38 84 SER A CA 1
ATOM 632 C C . SER A 1 84 ? 10.819 0.162 -11.655 1.00 65.38 84 SER A C 1
ATOM 634 O O . SER A 1 84 ? 11.227 -0.240 -10.566 1.00 65.38 84 SER A O 1
ATOM 636 N N . LEU A 1 85 ? 10.200 1.329 -11.815 1.00 77.75 85 LEU A N 1
ATOM 637 C CA . LEU A 1 85 ? 9.739 2.163 -10.710 1.00 77.75 85 LEU A CA 1
ATOM 638 C C . LEU A 1 85 ? 8.343 1.694 -10.294 1.00 77.75 85 LEU A C 1
ATOM 640 O O . LEU A 1 85 ? 7.516 1.358 -11.143 1.00 77.75 85 LEU A O 1
ATOM 644 N N . THR A 1 86 ? 8.054 1.663 -9.002 1.00 83.75 86 THR A N 1
ATOM 645 C CA . THR A 1 86 ? 6.704 1.375 -8.517 1.00 83.75 86 THR A CA 1
ATOM 646 C C . THR A 1 86 ? 6.061 2.655 -8.047 1.00 83.75 86 THR A C 1
ATOM 648 O O . THR A 1 86 ? 6.572 3.338 -7.162 1.00 83.75 86 THR A O 1
ATOM 651 N N . ILE A 1 87 ? 4.911 2.957 -8.627 1.00 86.19 87 ILE A N 1
ATOM 652 C CA . ILE A 1 87 ? 4.091 4.084 -8.227 1.00 86.19 87 ILE A CA 1
ATOM 653 C C . ILE A 1 87 ? 3.020 3.561 -7.279 1.00 86.19 87 ILE A C 1
ATOM 655 O O . ILE A 1 87 ? 2.320 2.598 -7.598 1.00 86.19 87 ILE A O 1
ATOM 659 N N . VAL A 1 88 ? 2.920 4.198 -6.117 1.00 87.88 88 VAL A N 1
ATOM 660 C CA . VAL A 1 88 ? 1.894 3.953 -5.107 1.00 87.88 88 VAL A CA 1
ATOM 661 C C . VAL A 1 88 ? 1.030 5.202 -4.998 1.00 87.88 88 VAL A C 1
ATOM 663 O O . VAL A 1 88 ? 1.524 6.295 -4.730 1.00 87.88 88 VAL A O 1
ATOM 666 N N . GLU A 1 89 ? -0.261 5.042 -5.227 1.00 88.88 89 GLU A N 1
ATOM 667 C CA . GLU A 1 89 ? -1.266 6.095 -5.189 1.00 88.88 89 GLU A CA 1
ATOM 668 C C . GLU A 1 89 ? -2.198 5.859 -4.005 1.00 88.88 89 GLU A C 1
ATOM 670 O O . GLU A 1 89 ? -2.778 4.785 -3.857 1.00 88.88 89 GLU A O 1
ATOM 675 N N . TRP A 1 90 ? -2.335 6.870 -3.154 1.00 88.75 90 TRP A N 1
ATOM 676 C CA . TRP A 1 90 ? -3.227 6.870 -2.005 1.00 88.75 90 TRP A CA 1
ATOM 677 C C . TRP A 1 90 ? -4.419 7.776 -2.273 1.00 88.75 90 TRP A C 1
ATOM 679 O O . TRP A 1 90 ? -4.256 8.945 -2.630 1.00 88.75 90 TRP A O 1
ATOM 689 N N . LEU A 1 91 ? -5.610 7.240 -2.042 1.00 87.88 91 LEU A N 1
ATOM 690 C CA . LEU A 1 91 ? -6.880 7.947 -2.081 1.00 87.88 91 LEU A CA 1
ATOM 691 C C . LEU A 1 91 ? -7.337 8.162 -0.641 1.00 87.88 91 LEU A C 1
ATOM 693 O O . LEU A 1 91 ? -7.692 7.207 0.050 1.00 87.88 91 LEU A O 1
ATOM 697 N N . ILE A 1 92 ? -7.290 9.411 -0.184 1.00 87.62 92 ILE A N 1
ATOM 698 C CA . ILE A 1 92 ? -7.572 9.783 1.202 1.00 87.62 92 ILE A CA 1
ATOM 699 C C . ILE A 1 92 ? -8.880 10.593 1.239 1.00 87.62 92 ILE A C 1
ATOM 701 O O . ILE A 1 92 ? -8.946 11.678 0.643 1.00 87.62 92 ILE A O 1
ATOM 705 N N . PRO A 1 93 ? -9.923 10.101 1.933 1.00 83.38 93 PRO A N 1
ATOM 706 C CA . PRO A 1 93 ? -11.125 10.873 2.231 1.00 83.38 93 PRO A CA 1
ATOM 707 C C . PRO A 1 93 ? -10.797 12.212 2.899 1.00 83.38 93 PRO A C 1
ATOM 709 O O . PRO A 1 93 ? -9.937 12.294 3.773 1.00 83.38 93 PRO A O 1
ATOM 712 N N . ASN A 1 94 ? -11.498 13.279 2.512 1.00 79.75 94 ASN A N 1
ATOM 713 C CA . ASN A 1 94 ? -11.229 14.627 3.033 1.00 79.75 94 ASN A CA 1
ATOM 714 C C . ASN A 1 94 ? -11.516 14.793 4.525 1.00 79.75 94 ASN A C 1
ATOM 716 O O . ASN A 1 94 ? -10.966 15.699 5.145 1.00 79.75 94 ASN A O 1
ATOM 720 N N . GLU A 1 95 ? -12.362 13.926 5.070 1.00 80.12 95 GLU A N 1
ATOM 721 C CA . GLU A 1 95 ? -12.727 13.873 6.485 1.00 80.12 95 GLU A CA 1
ATOM 722 C C . GLU A 1 95 ? -11.534 13.465 7.367 1.00 80.12 95 GLU A C 1
ATOM 724 O O . GLU A 1 95 ? -11.514 13.776 8.553 1.00 80.12 95 GLU A O 1
ATOM 729 N N . LEU A 1 96 ? -10.507 12.833 6.784 1.00 81.19 96 LEU A N 1
ATOM 730 C CA . LEU A 1 96 ? -9.314 12.382 7.494 1.00 81.19 96 LEU A CA 1
ATOM 731 C C . LEU A 1 96 ? -8.197 13.427 7.422 1.00 81.19 96 LEU A C 1
ATOM 733 O O . LEU A 1 96 ? -7.702 13.780 6.347 1.00 81.19 96 LEU A O 1
ATOM 737 N N . GLU A 1 97 ? -7.732 13.899 8.577 1.00 79.06 97 GLU A N 1
ATOM 738 C CA . GLU A 1 97 ? -6.666 14.910 8.658 1.00 79.06 97 GLU A CA 1
ATOM 739 C C . GLU A 1 97 ? -5.310 14.334 9.059 1.00 79.06 97 GLU A C 1
ATOM 741 O O . GLU A 1 97 ? -4.359 14.413 8.278 1.00 79.06 97 GLU A O 1
ATOM 746 N N . ASN A 1 98 ? -5.212 13.758 10.259 1.00 83.25 98 ASN A N 1
ATOM 747 C CA . ASN A 1 98 ? -3.935 13.329 10.838 1.00 83.25 98 ASN A CA 1
ATOM 748 C C . ASN A 1 98 ? -3.778 11.806 10.903 1.00 83.25 98 ASN A C 1
ATOM 750 O O . ASN A 1 98 ? -2.662 11.306 10.796 1.00 83.25 98 ASN A O 1
ATOM 754 N N . GLU A 1 99 ? -4.870 11.051 11.019 1.00 85.88 99 GLU A N 1
ATOM 755 C CA . GLU A 1 99 ? -4.816 9.598 11.240 1.00 85.88 99 GLU A CA 1
ATOM 756 C C . GLU A 1 99 ? -4.199 8.856 10.045 1.00 85.88 99 GLU A C 1
ATOM 758 O O . GLU A 1 99 ? -3.409 7.926 10.220 1.00 85.88 99 GLU A O 1
ATOM 763 N N . TRP A 1 100 ? -4.476 9.319 8.819 1.00 86.56 100 TRP A N 1
ATOM 764 C CA . TRP A 1 100 ? -3.889 8.745 7.605 1.00 86.56 100 TRP A CA 1
ATOM 765 C C . TRP A 1 100 ? -2.366 8.939 7.549 1.00 86.56 100 TRP A C 1
ATOM 767 O O . TRP A 1 100 ? -1.667 8.097 6.988 1.00 86.56 100 TRP A O 1
ATOM 777 N N . ARG A 1 101 ? -1.830 10.011 8.156 1.00 87.81 101 ARG A N 1
ATOM 778 C CA . ARG A 1 101 ? -0.380 10.270 8.206 1.00 87.81 101 ARG A CA 1
ATOM 779 C C . ARG A 1 101 ? 0.325 9.240 9.078 1.00 87.81 101 ARG A C 1
ATOM 781 O O . ARG A 1 101 ? 1.400 8.772 8.714 1.00 87.81 101 ARG A O 1
ATOM 788 N N . THR A 1 102 ? -0.294 8.855 10.194 1.00 90.00 102 THR A N 1
ATOM 789 C CA . THR A 1 102 ? 0.225 7.794 11.066 1.00 90.00 102 THR A CA 1
ATOM 790 C C . THR A 1 102 ? 0.227 6.451 10.343 1.00 90.00 102 THR A C 1
ATOM 792 O O . THR A 1 102 ? 1.242 5.755 10.372 1.00 90.00 102 THR A O 1
ATOM 795 N N . LEU A 1 103 ? -0.856 6.112 9.631 1.00 89.31 103 LEU A N 1
ATOM 796 C CA . LEU A 1 103 ? -0.901 4.904 8.797 1.00 89.31 103 LEU A CA 1
ATOM 797 C C . LEU A 1 103 ? 0.201 4.921 7.730 1.00 89.31 103 LEU A C 1
ATOM 799 O O . LEU A 1 103 ? 0.911 3.931 7.567 1.00 89.31 103 LEU A O 1
ATOM 803 N N . PHE A 1 104 ? 0.365 6.046 7.031 1.00 89.44 104 PHE A N 1
ATOM 804 C CA . PHE A 1 104 ? 1.394 6.208 6.007 1.00 89.44 104 PHE A CA 1
ATOM 805 C C . PHE A 1 104 ? 2.806 6.025 6.579 1.00 89.44 104 PHE A C 1
ATOM 807 O O . PHE A 1 104 ? 3.605 5.287 6.008 1.00 89.44 104 PHE A O 1
ATOM 814 N N . ALA A 1 105 ? 3.104 6.630 7.732 1.00 89.44 105 ALA A N 1
ATOM 815 C CA . ALA A 1 105 ? 4.399 6.491 8.394 1.00 89.44 105 ALA A CA 1
ATOM 816 C C . ALA A 1 105 ? 4.678 5.039 8.823 1.00 89.44 105 ALA A C 1
ATOM 818 O O . ALA A 1 105 ? 5.774 4.526 8.604 1.00 89.44 105 ALA A O 1
ATOM 819 N N . GLN A 1 106 ? 3.679 4.349 9.384 1.00 90.31 106 GLN A N 1
ATOM 820 C CA . GLN A 1 106 ? 3.797 2.933 9.747 1.00 90.31 106 GLN A CA 1
ATOM 821 C C . GLN A 1 106 ? 3.978 2.033 8.521 1.00 90.31 106 GLN A C 1
ATOM 823 O O . GLN A 1 106 ? 4.723 1.054 8.576 1.00 90.31 106 GLN A O 1
ATOM 828 N N . TRP A 1 107 ? 3.313 2.361 7.413 1.00 91.44 107 TRP A N 1
ATOM 829 C CA . TRP A 1 107 ? 3.471 1.659 6.145 1.00 91.44 107 TRP A CA 1
ATOM 830 C C . TRP A 1 107 ? 4.877 1.848 5.570 1.00 91.44 107 TRP A C 1
ATOM 832 O O . TRP A 1 107 ? 5.538 0.857 5.259 1.00 91.44 107 TRP A O 1
ATOM 842 N N . ALA A 1 108 ? 5.368 3.088 5.510 1.00 88.00 108 ALA A N 1
ATOM 843 C CA . ALA A 1 108 ? 6.706 3.406 5.018 1.00 88.00 108 ALA A CA 1
ATOM 844 C C . ALA A 1 108 ? 7.799 2.728 5.864 1.00 88.00 108 ALA A C 1
ATOM 846 O O . ALA A 1 108 ? 8.724 2.131 5.315 1.00 88.00 108 ALA A O 1
ATOM 847 N N . ALA A 1 109 ? 7.643 2.712 7.193 1.00 88.06 109 ALA A N 1
ATOM 848 C CA . ALA A 1 109 ? 8.592 2.083 8.115 1.00 88.06 109 ALA A CA 1
ATOM 849 C C . ALA A 1 109 ? 8.749 0.560 7.922 1.00 88.06 109 ALA A C 1
ATOM 851 O O . ALA A 1 109 ? 9.765 -0.010 8.317 1.00 88.06 109 ALA A O 1
ATOM 852 N N . ARG A 1 110 ? 7.761 -0.118 7.321 1.00 85.50 110 ARG A N 1
ATOM 853 C CA . ARG A 1 110 ? 7.805 -1.572 7.065 1.00 85.50 110 ARG A CA 1
ATOM 854 C C . ARG A 1 110 ? 8.512 -1.953 5.777 1.00 85.50 110 ARG A C 1
ATOM 856 O O . ARG A 1 110 ? 8.778 -3.133 5.551 1.00 85.50 110 ARG A O 1
ATOM 863 N N . LEU A 1 111 ? 8.768 -0.985 4.909 1.00 83.94 111 LEU A N 1
ATOM 864 C CA . LEU A 1 111 ? 9.253 -1.234 3.566 1.00 83.94 111 LEU A CA 1
ATOM 865 C C . LEU A 1 111 ? 10.746 -0.897 3.497 1.00 83.94 111 LEU A C 1
ATOM 867 O O . LEU A 1 111 ? 11.129 0.254 3.716 1.00 83.94 111 LEU A O 1
ATOM 871 N N . PRO A 1 112 ? 11.620 -1.873 3.186 1.00 65.44 112 PRO A N 1
ATOM 872 C CA . PRO A 1 112 ? 13.039 -1.594 3.058 1.00 65.44 112 PRO A CA 1
ATOM 873 C C . PRO A 1 112 ? 13.237 -0.644 1.872 1.00 65.44 112 PRO A C 1
ATOM 875 O O . PRO A 1 112 ? 12.916 -1.000 0.739 1.00 65.44 112 PRO A O 1
ATOM 878 N N . LYS A 1 113 ? 13.794 0.547 2.130 1.00 60.00 113 LYS A N 1
ATOM 879 C CA . LYS A 1 113 ? 14.053 1.605 1.129 1.00 60.00 113 LYS A CA 1
ATOM 880 C C . LYS A 1 113 ? 12.805 2.346 0.614 1.00 60.00 113 LYS A C 1
ATOM 882 O O . LYS A 1 113 ? 12.795 2.787 -0.535 1.00 60.00 113 LYS A O 1
ATOM 887 N N . CYS A 1 114 ? 11.767 2.493 1.435 1.00 54.12 114 CYS A N 1
ATOM 888 C CA . CYS A 1 114 ? 10.770 3.544 1.210 1.00 54.12 114 CYS A CA 1
ATOM 889 C C . CYS A 1 114 ? 11.375 4.901 1.637 1.00 54.12 114 CYS A C 1
ATOM 891 O O . CYS A 1 114 ? 12.025 4.921 2.685 1.00 54.12 114 CYS A O 1
ATOM 893 N N . PRO A 1 115 ? 11.255 5.981 0.837 1.00 46.34 115 PRO A N 1
ATOM 894 C CA . PRO A 1 115 ? 11.694 7.316 1.251 1.00 46.34 115 PRO A CA 1
ATOM 895 C C . PRO A 1 115 ? 10.915 7.836 2.463 1.00 46.34 115 PRO A C 1
ATOM 897 O O . PRO A 1 115 ? 9.751 7.405 2.653 1.00 46.34 115 PRO A O 1
#

Radius of gyration: 15.05 Å; chains: 1; bounding box: 36×25×44 Å

Sequence (115 aa):
MAVPRHLKVETCISPTDAIRALRQLVVEANWSARRISGSRLIDRWAVIVPIAQAARTIGIVIENGPLKDVGMEAYSHVQGAAGSLTIVEWLIPNELENEWRTLFAQWAARLPKCP

pLDDT: mean 76.7, std 15.11, range [40.97, 91.5]

Foldseek 3Di:
DDAFDKDKFKFPDDQVVLQVLLVVVCVVVVFDKDKDKDWDFAWEDDPPDTDGDTWIKTKIATCDDPQHRWIKIKTWHDHYDPDTIIMIMIGGGPVDDCPVVVSVVSSQVVDVGGD